Protein AF-A0AB40ARM1-F1 (afdb_monomer_lite)

InterPro domains:
  IPR006084 XPG/Rad2 endonuclease [PR00853] (121-138)
  IPR006084 XPG/Rad2 endonuclease [PR00853] (142-162)
  IPR006084 XPG/Rad2 endonuclease [PTHR11081] (35-165)
  IPR006086 XPG-I domain [PF00867] (125-165)
  IPR029060 PIN-like domain superfamily [SSF88723] (33-165)

pLDDT: mean 76.38, std 24.35, range [24.22, 96.81]

Sequence (169 aa):
MSSSNSSAAVAGDEVHGGSTGAEIGDGGFFSRIFKHIDYCMHRVNLLRNHNANSILGFDGAPCRRRLMKKPNVPGSYLARKENLEWALKHEAVENSFAAHECFQKAPDISPSIAWELIQVLKKENIDYVVAPYEVYAEMAFLSINKLVDAVITEGSDLIPFGCHRESNV

Foldseek 3Di:
DDDDDDDDDDDDDDDDDDDDDDDDDDPDPPVPLCPVLCVVVVVVVVCVVVVHADAAEAFAAADPVLVPDDLPDQPRQNVLVVLCVQLVVCVVVVVNPSNVVSNVSNDDCDPVSVVVSVVVCVVVVHHYDYDNGDRLVVQLVCQVVVVDPADDDPDPVNVVSPRDDPDDD

Structure (mmCIF, N/CA/C/O backbone):
data_AF-A0AB40ARM1-F1
#
_entry.id   AF-A0AB40ARM1-F1
#
loop_
_atom_site.group_PDB
_atom_site.id
_atom_site.type_symbol
_atom_site.label_atom_id
_atom_site.label_alt_id
_atom_site.label_comp_id
_atom_site.label_asym_id
_atom_site.label_entity_id
_atom_site.label_seq_id
_atom_site.pdbx_PDB_ins_code
_atom_site.Cartn_x
_atom_site.Cartn_y
_atom_site.Cartn_z
_atom_site.occupancy
_atom_site.B_iso_or_equiv
_atom_site.auth_seq_id
_atom_site.auth_comp_id
_atom_site.auth_asym_id
_atom_site.auth_atom_id
_atom_site.pdbx_PDB_model_num
ATOM 1 N N . MET A 1 1 ? -30.585 -3.416 39.349 1.00 33.75 1 MET A N 1
ATOM 2 C CA . MET A 1 1 ? -31.039 -4.824 39.297 1.00 33.75 1 MET A CA 1
ATOM 3 C C . MET A 1 1 ? -31.768 -4.972 37.966 1.00 33.75 1 MET A C 1
ATOM 5 O O . MET A 1 1 ? -32.703 -4.218 37.757 1.00 33.75 1 MET A O 1
ATOM 9 N N . SER A 1 2 ? -31.098 -5.545 36.952 1.00 28.53 2 SER A N 1
ATOM 10 C CA . SER A 1 2 ? -31.462 -6.839 36.314 1.00 28.53 2 SER A CA 1
ATOM 11 C C . SER A 1 2 ? -32.852 -6.794 35.648 1.00 28.53 2 SER A C 1
ATOM 13 O O . SER A 1 2 ? -33.820 -6.534 36.345 1.00 28.53 2 SER A O 1
ATOM 15 N N . SER A 1 3 ? -33.095 -7.060 34.368 1.00 28.62 3 SER A N 1
ATOM 16 C CA . SER A 1 3 ? -32.340 -7.693 33.285 1.00 28.62 3 SER A CA 1
ATOM 17 C C . SER A 1 3 ? -33.140 -7.501 31.981 1.00 28.62 3 SER A C 1
ATOM 19 O O . SER A 1 3 ? -34.350 -7.316 32.040 1.00 28.62 3 SER A O 1
ATOM 21 N N . SER A 1 4 ? -32.434 -7.575 30.850 1.00 30.31 4 SER A N 1
ATOM 22 C CA . SER A 1 4 ? -32.778 -8.233 29.572 1.00 30.31 4 SER A CA 1
ATOM 23 C C . SER A 1 4 ? -34.217 -8.235 29.029 1.00 30.31 4 SER A C 1
ATOM 25 O O . SER A 1 4 ? -35.125 -8.740 29.674 1.00 30.31 4 SER A O 1
ATOM 27 N N . ASN A 1 5 ? -34.359 -7.840 27.757 1.00 28.97 5 ASN A N 1
ATOM 28 C CA . ASN A 1 5 ? -34.912 -8.664 26.660 1.00 28.97 5 ASN A CA 1
ATOM 29 C C . ASN A 1 5 ? -34.639 -7.926 25.328 1.00 28.97 5 ASN A C 1
ATOM 31 O O . ASN A 1 5 ? -35.045 -6.780 25.172 1.00 28.97 5 ASN A O 1
ATOM 35 N N . SER A 1 6 ? -33.705 -8.375 24.481 1.00 28.14 6 SER A N 1
ATOM 36 C CA . SER A 1 6 ? -33.875 -9.383 23.415 1.00 28.14 6 SER A CA 1
ATOM 37 C C . SER A 1 6 ? -34.988 -9.038 22.414 1.00 28.14 6 SER A C 1
ATOM 39 O O . SER A 1 6 ? -36.166 -9.297 22.638 1.00 28.14 6 SER A O 1
ATOM 41 N N . SER A 1 7 ? -34.591 -8.499 21.260 1.00 29.28 7 SER A N 1
ATOM 42 C CA . SER A 1 7 ? -35.400 -8.487 20.041 1.00 29.28 7 SER A CA 1
ATOM 43 C C . SER A 1 7 ? -34.666 -9.274 18.956 1.00 29.28 7 SER A C 1
ATOM 45 O O . SER A 1 7 ? -33.607 -8.887 18.470 1.00 29.28 7 SER A O 1
ATOM 47 N N . ALA A 1 8 ? -35.244 -10.426 18.631 1.00 25.95 8 ALA A N 1
ATOM 48 C CA . ALA A 1 8 ? -34.941 -11.241 17.469 1.00 25.95 8 ALA A CA 1
ATOM 49 C C . ALA A 1 8 ? -35.964 -10.945 16.356 1.00 25.95 8 ALA A C 1
ATOM 51 O O . ALA A 1 8 ? -37.132 -10.692 16.645 1.00 25.95 8 ALA A O 1
ATOM 52 N N . ALA A 1 9 ? -35.526 -11.039 15.101 1.00 25.17 9 ALA A N 1
ATOM 53 C CA . ALA A 1 9 ? -36.327 -11.246 13.887 1.00 25.17 9 ALA A CA 1
ATOM 54 C C . ALA A 1 9 ? -35.374 -11.956 12.897 1.00 25.17 9 ALA A C 1
ATOM 56 O O . ALA A 1 9 ? -34.347 -11.383 12.556 1.00 25.17 9 ALA A O 1
ATOM 57 N N . VAL A 1 10 ? -35.399 -13.282 12.709 1.00 25.31 10 VAL A N 1
ATOM 58 C CA . VAL A 1 10 ? -36.357 -14.194 12.036 1.00 25.31 10 VAL A CA 1
ATOM 59 C C . VAL A 1 10 ? -36.352 -14.099 10.494 1.00 25.31 10 VAL A C 1
ATOM 61 O O . VAL A 1 10 ? -37.004 -13.239 9.921 1.00 25.31 10 VAL A O 1
ATOM 64 N N . ALA A 1 11 ? -35.613 -15.057 9.907 1.00 24.39 11 ALA A N 1
ATOM 65 C CA . ALA A 1 11 ? -35.943 -16.056 8.866 1.00 24.39 11 ALA A CA 1
ATOM 66 C C . ALA A 1 11 ? -36.344 -15.706 7.410 1.00 24.39 11 ALA A C 1
ATOM 68 O O . ALA A 1 11 ? -37.174 -14.843 7.145 1.00 24.39 11 ALA A O 1
ATOM 69 N N . GLY A 1 12 ? -35.826 -16.569 6.515 1.00 24.22 12 GLY A N 1
ATOM 70 C CA . GLY A 1 12 ? -36.267 -16.879 5.144 1.00 24.22 12 GLY A CA 1
ATOM 71 C C . GLY A 1 12 ? -35.120 -16.714 4.133 1.00 24.22 12 GLY A C 1
ATOM 72 O O . GLY A 1 12 ? -34.559 -15.632 4.048 1.00 24.22 12 GLY A O 1
ATOM 73 N N . ASP A 1 13 ? -34.676 -17.682 3.335 1.00 26.19 13 ASP A N 1
ATOM 74 C CA . ASP A 1 13 ? -35.080 -19.070 3.107 1.00 26.19 13 ASP A CA 1
ATOM 75 C C . ASP A 1 13 ? -33.905 -19.796 2.413 1.00 26.19 13 ASP A C 1
ATOM 77 O O . ASP A 1 13 ? -33.065 -19.165 1.762 1.00 26.19 13 ASP A O 1
ATOM 81 N N . GLU A 1 14 ? -33.834 -21.116 2.565 1.00 26.22 14 GLU A N 1
ATOM 82 C CA . GLU A 1 14 ? -32.843 -21.987 1.927 1.00 26.22 14 GLU A CA 1
ATOM 83 C C . GLU A 1 14 ? -33.033 -22.062 0.403 1.00 26.22 14 GLU A C 1
ATOM 85 O O . GLU A 1 14 ? -34.145 -22.261 -0.083 1.00 26.22 14 GLU A O 1
ATOM 90 N N . VAL A 1 15 ? -31.931 -22.061 -0.359 1.00 34.31 15 VAL A N 1
ATOM 91 C CA . VAL A 1 15 ? -31.897 -22.745 -1.661 1.00 34.31 15 VAL A CA 1
ATOM 92 C C . VAL A 1 15 ? -30.625 -23.585 -1.755 1.00 34.31 15 VAL A C 1
ATOM 94 O O . VAL A 1 15 ? -29.513 -23.077 -1.879 1.00 34.31 15 VAL A O 1
ATOM 97 N N . HIS A 1 16 ? -30.816 -24.899 -1.662 1.00 27.86 16 HIS A N 1
ATOM 98 C CA . HIS A 1 16 ? -29.836 -25.931 -1.979 1.00 27.86 16 HIS A CA 1
ATOM 99 C C . HIS A 1 16 ? -29.532 -25.938 -3.487 1.00 27.86 16 HIS A C 1
ATOM 101 O O . HIS A 1 16 ? -30.443 -26.046 -4.306 1.00 27.86 16 HIS A O 1
ATOM 107 N N . GLY A 1 17 ? -28.250 -25.925 -3.853 1.00 26.83 17 GLY A N 1
ATOM 108 C CA . GLY A 1 17 ? -27.784 -26.177 -5.217 1.00 26.83 17 GLY A CA 1
ATOM 109 C C . GLY A 1 17 ? -26.301 -26.532 -5.208 1.00 26.83 17 GLY A C 1
ATOM 110 O O . GLY A 1 17 ? -25.453 -25.662 -5.042 1.00 26.83 17 GLY A O 1
ATOM 111 N N . GLY A 1 18 ? -26.005 -27.828 -5.291 1.00 24.64 18 GLY A N 1
ATOM 112 C CA . GLY A 1 18 ? -24.662 -28.378 -5.159 1.00 24.64 18 GLY A CA 1
ATOM 113 C C . GLY A 1 18 ? -23.717 -28.116 -6.335 1.00 24.64 18 GLY A C 1
ATOM 114 O O . GLY A 1 18 ? -24.138 -27.866 -7.457 1.00 24.64 18 GLY A O 1
ATOM 115 N N . SER A 1 19 ? -22.427 -28.233 -6.001 1.00 30.36 19 SER A N 1
ATOM 116 C CA . SER A 1 19 ? -21.301 -28.795 -6.765 1.00 30.36 19 SER A CA 1
ATOM 117 C C . SER A 1 19 ? -21.333 -28.699 -8.296 1.00 30.36 19 SER A C 1
ATOM 119 O O . SER A 1 19 ? -22.156 -29.331 -8.951 1.00 30.36 19 SER A O 1
ATOM 121 N N . THR A 1 20 ? -20.318 -28.072 -8.890 1.00 28.61 20 THR A N 1
ATOM 122 C CA . THR A 1 20 ? -19.225 -28.756 -9.620 1.00 28.61 20 THR A CA 1
ATOM 123 C C . THR A 1 20 ? -18.345 -27.721 -10.329 1.00 28.61 20 THR A C 1
ATOM 125 O O . THR A 1 20 ? -18.698 -26.551 -10.439 1.00 28.61 20 THR A O 1
ATOM 128 N N . GLY A 1 21 ? -17.129 -28.136 -10.678 1.00 33.12 21 GLY A N 1
ATOM 129 C CA . GLY A 1 21 ? -16.006 -27.266 -10.987 1.00 33.12 21 GLY A CA 1
ATOM 130 C C . GLY A 1 21 ? -16.114 -26.455 -12.272 1.00 33.12 21 GLY A C 1
ATOM 131 O O . GLY A 1 21 ? -16.799 -26.810 -13.224 1.00 33.12 21 GLY A O 1
ATOM 132 N N . ALA A 1 22 ? -15.318 -25.396 -12.299 1.00 29.67 22 ALA A N 1
ATOM 133 C CA . ALA A 1 22 ? -14.792 -24.830 -13.523 1.00 29.67 22 ALA A CA 1
ATOM 134 C C . ALA A 1 22 ? -13.293 -24.622 -13.298 1.00 29.67 22 ALA A C 1
ATOM 136 O O . ALA A 1 22 ? -12.856 -23.636 -12.704 1.00 29.67 22 ALA A O 1
ATOM 137 N N . GLU A 1 23 ? -12.516 -25.620 -13.718 1.00 34.41 23 GLU A N 1
ATOM 138 C CA . GLU A 1 23 ? -11.121 -25.416 -14.073 1.00 34.41 23 GLU A CA 1
ATOM 139 C C . GLU A 1 23 ? -11.080 -24.329 -15.151 1.00 34.41 23 GLU A C 1
ATOM 141 O O . GLU A 1 23 ? -11.736 -24.453 -16.185 1.00 34.41 23 GLU A O 1
ATOM 146 N N . ILE A 1 24 ? -10.320 -23.263 -14.919 1.00 41.78 24 ILE A N 1
ATOM 147 C CA . ILE A 1 24 ? -9.897 -22.370 -15.996 1.00 41.78 24 ILE A CA 1
ATOM 148 C C . ILE A 1 24 ? -8.381 -22.449 -16.034 1.00 41.78 24 ILE A C 1
ATOM 150 O O . ILE A 1 24 ? -7.665 -21.721 -15.346 1.00 41.78 24 ILE A O 1
ATOM 154 N N . GLY A 1 25 ? -7.906 -23.408 -16.824 1.00 39.19 25 GLY A N 1
ATOM 155 C CA . GLY A 1 25 ? -6.588 -23.325 -17.414 1.00 39.19 25 GLY A CA 1
ATOM 156 C C . GLY A 1 25 ? -6.615 -22.255 -18.498 1.00 39.19 25 GLY A C 1
ATOM 157 O O . GLY A 1 25 ? -7.344 -22.391 -19.470 1.00 39.19 25 GLY A O 1
ATOM 158 N N . ASP A 1 26 ? -5.814 -21.210 -18.318 1.00 37.81 26 ASP A N 1
ATOM 159 C CA . ASP A 1 26 ? -5.194 -20.496 -19.431 1.00 37.81 26 ASP A CA 1
ATOM 160 C C . ASP A 1 26 ? -3.892 -19.856 -18.936 1.00 37.81 26 ASP A C 1
ATOM 162 O O . ASP A 1 26 ? -3.840 -18.804 -18.290 1.00 37.81 26 ASP A O 1
ATOM 166 N N . GLY A 1 27 ? -2.806 -20.593 -19.161 1.00 41.84 27 GLY A N 1
ATOM 167 C CA . GLY A 1 27 ? -1.452 -20.179 -18.840 1.00 41.84 27 GLY A CA 1
ATOM 168 C C . GLY A 1 27 ? -0.963 -19.107 -19.809 1.00 41.84 27 GLY A C 1
ATOM 169 O O . GLY A 1 27 ? -1.042 -19.265 -21.022 1.00 41.84 27 GLY A O 1
ATOM 170 N N . GLY A 1 28 ? -0.390 -18.034 -19.263 1.00 38.88 28 GLY A N 1
ATOM 171 C CA . GLY A 1 28 ? 0.558 -17.190 -19.997 1.00 38.88 28 GLY A CA 1
ATOM 172 C C . GLY A 1 28 ? 0.408 -15.689 -19.778 1.00 38.88 28 GLY A C 1
ATOM 173 O O . GLY A 1 28 ? 1.419 -15.008 -19.638 1.00 38.88 28 GLY A O 1
ATOM 174 N N . PHE A 1 29 ? -0.820 -15.170 -19.674 1.00 41.31 29 PHE A N 1
ATOM 175 C CA . PHE A 1 29 ? -1.048 -13.717 -19.578 1.00 41.31 29 PHE A CA 1
ATOM 176 C C . PHE A 1 29 ? -1.678 -13.274 -18.245 1.00 41.31 29 PHE A C 1
ATOM 178 O O . PHE A 1 29 ? -1.370 -12.195 -17.745 1.00 41.31 29 PHE A O 1
ATOM 185 N N . PHE A 1 30 ? -2.468 -14.140 -17.600 1.00 42.62 30 PHE A N 1
ATOM 186 C CA . PHE A 1 30 ? -3.132 -13.834 -16.324 1.00 42.62 30 PHE A CA 1
ATOM 187 C C . PHE A 1 30 ? -2.236 -14.024 -15.082 1.00 42.62 30 PHE A C 1
ATOM 189 O O . PHE A 1 30 ? -2.523 -13.456 -14.034 1.00 42.62 30 PHE A O 1
ATOM 196 N N . SER A 1 31 ? -1.107 -14.746 -15.160 1.00 49.22 31 SER A N 1
ATOM 197 C CA . SER A 1 31 ? -0.342 -15.126 -13.950 1.00 49.22 31 SER A CA 1
ATOM 198 C C . SER A 1 31 ? 0.500 -14.009 -13.318 1.00 49.22 31 SER A C 1
ATOM 200 O O . SER A 1 31 ? 0.991 -14.169 -12.201 1.00 49.22 31 SER A O 1
ATOM 202 N N . ARG A 1 32 ? 0.703 -12.872 -14.000 1.00 51.66 32 ARG A N 1
ATOM 203 C CA . ARG A 1 32 ? 1.553 -11.785 -13.477 1.00 51.66 32 ARG A CA 1
ATOM 204 C C . ARG A 1 32 ? 0.819 -10.874 -12.499 1.00 51.66 32 ARG A C 1
ATOM 206 O O . ARG A 1 32 ? 1.442 -10.400 -11.554 1.00 51.66 32 ARG A O 1
ATOM 213 N N . ILE A 1 33 ? -0.477 -10.659 -12.716 1.00 56.09 33 ILE A N 1
ATOM 214 C CA . ILE A 1 33 ? -1.265 -9.691 -11.952 1.00 56.09 33 ILE A CA 1
ATOM 215 C C . ILE A 1 33 ? -1.703 -10.294 -10.614 1.00 56.09 33 ILE A C 1
ATOM 217 O O . ILE A 1 33 ? -1.577 -9.621 -9.608 1.00 56.09 33 ILE A O 1
ATOM 221 N N . PHE A 1 34 ? -2.035 -11.582 -10.506 1.00 72.81 34 PHE A N 1
ATOM 222 C CA . PHE A 1 34 ? -2.468 -12.134 -9.207 1.00 72.81 34 PHE A CA 1
ATOM 223 C C . PHE A 1 34 ? -1.366 -12.324 -8.166 1.00 72.81 34 PHE A C 1
ATOM 225 O O . PHE A 1 34 ? -1.689 -12.440 -6.993 1.00 72.81 34 PHE A O 1
ATOM 232 N N . LYS A 1 35 ? -0.074 -12.283 -8.518 1.00 87.44 35 LYS A N 1
ATOM 233 C CA . LYS A 1 35 ? 0.993 -12.549 -7.530 1.00 87.44 35 LYS A CA 1
ATOM 234 C C . LYS A 1 35 ? 0.956 -11.605 -6.330 1.00 87.44 35 LYS A C 1
ATOM 236 O O . LYS A 1 35 ? 1.255 -12.025 -5.215 1.00 87.44 35 LYS A O 1
ATOM 241 N N . HIS A 1 36 ? 0.608 -10.335 -6.551 1.00 88.81 36 HIS A N 1
ATOM 242 C CA . HIS A 1 36 ? 0.470 -9.379 -5.453 1.00 88.81 36 HIS A CA 1
ATOM 243 C C . HIS A 1 36 ? -0.755 -9.701 -4.583 1.00 88.81 36 HIS A C 1
ATOM 245 O O . HIS A 1 36 ? -0.676 -9.600 -3.362 1.00 88.81 36 HIS A O 1
ATOM 251 N N . ILE A 1 37 ? -1.850 -10.160 -5.199 1.00 93.25 37 ILE A N 1
ATOM 252 C CA . ILE A 1 37 ? -3.063 -10.606 -4.506 1.00 93.25 37 ILE A CA 1
ATOM 253 C C . ILE A 1 37 ? -2.766 -11.856 -3.684 1.00 93.25 37 ILE A C 1
ATOM 255 O O . ILE A 1 37 ? -3.031 -11.851 -2.488 1.00 93.25 37 ILE A O 1
ATOM 259 N N . ASP A 1 38 ? -2.160 -12.883 -4.280 1.00 93.12 38 ASP A N 1
ATOM 260 C CA . ASP A 1 38 ? -1.793 -14.130 -3.603 1.00 93.12 38 ASP A CA 1
ATOM 261 C C . ASP A 1 38 ? -0.906 -13.850 -2.390 1.00 93.12 38 ASP A C 1
ATOM 263 O O . ASP A 1 38 ? -1.131 -14.378 -1.302 1.00 93.12 38 ASP A O 1
ATOM 267 N N . TYR A 1 39 ? 0.072 -12.957 -2.551 1.00 92.75 39 TYR A N 1
ATOM 268 C CA . TYR A 1 39 ? 0.944 -12.525 -1.468 1.00 92.75 39 TYR A CA 1
ATOM 269 C C . TYR A 1 39 ? 0.181 -11.827 -0.332 1.00 92.75 39 TYR A C 1
ATOM 271 O O . TYR A 1 39 ? 0.376 -12.157 0.842 1.00 92.75 39 TYR A O 1
ATOM 279 N N . CYS A 1 40 ? -0.696 -10.874 -0.659 1.00 93.44 40 CYS A N 1
ATOM 280 C CA . CYS A 1 40 ? -1.512 -10.172 0.330 1.00 93.44 40 CYS A CA 1
ATOM 281 C C . CYS A 1 40 ? -2.477 -11.131 1.040 1.00 93.44 40 CYS A C 1
ATOM 283 O O . CYS A 1 40 ? -2.525 -11.159 2.269 1.00 93.44 40 CYS A O 1
ATOM 285 N N . MET A 1 41 ? -3.187 -11.966 0.286 1.00 94.56 41 MET A N 1
ATOM 286 C CA . MET A 1 41 ? -4.156 -12.924 0.811 1.00 94.56 41 MET A CA 1
ATOM 287 C C . MET A 1 41 ? -3.497 -14.015 1.648 1.00 94.56 41 MET A C 1
ATOM 289 O O . MET A 1 41 ? -4.054 -14.406 2.668 1.00 94.56 41 MET A O 1
ATOM 293 N N . HIS A 1 42 ? -2.287 -14.458 1.299 1.00 94.44 42 HIS A N 1
ATOM 294 C CA . HIS A 1 42 ? -1.522 -15.381 2.134 1.00 94.44 42 HIS A CA 1
ATOM 295 C C . HIS A 1 42 ? -1.284 -14.806 3.539 1.00 94.44 42 HIS A C 1
ATOM 297 O O . HIS A 1 42 ? -1.494 -15.496 4.536 1.00 94.44 42 HIS A O 1
ATOM 303 N N . ARG A 1 43 ? -0.917 -13.521 3.634 1.00 93.31 43 ARG A N 1
ATOM 304 C CA . ARG A 1 43 ? -0.723 -12.830 4.919 1.00 93.31 43 ARG A CA 1
ATOM 305 C C . ARG A 1 43 ? -2.032 -12.644 5.684 1.00 93.31 43 ARG A C 1
A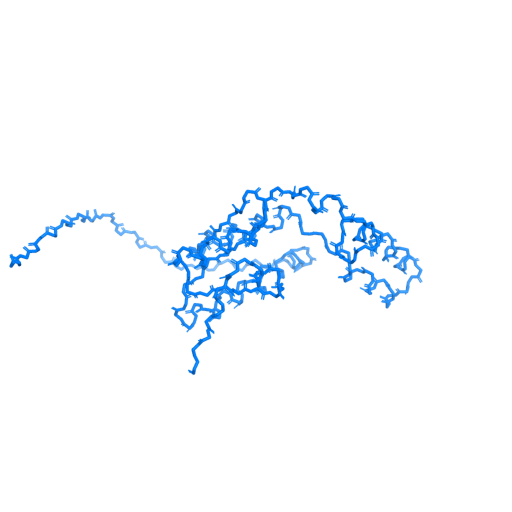TOM 307 O O . ARG A 1 43 ? -2.049 -12.835 6.895 1.00 93.31 43 ARG A O 1
ATOM 314 N N . VAL A 1 44 ? -3.126 -12.313 4.998 1.00 94.44 44 VAL A N 1
ATOM 315 C CA . VAL A 1 44 ? -4.448 -12.215 5.640 1.00 94.44 44 VAL A CA 1
ATOM 316 C C . VAL A 1 44 ? -4.901 -13.569 6.176 1.00 94.44 44 VAL A C 1
ATOM 318 O O . VAL A 1 44 ? -5.356 -13.667 7.313 1.00 94.44 44 VAL A O 1
ATOM 321 N N . ASN A 1 45 ? -4.725 -14.629 5.394 1.00 94.44 45 ASN A N 1
ATOM 322 C CA . ASN A 1 45 ? -5.089 -15.981 5.799 1.00 94.44 45 ASN A CA 1
ATOM 323 C C . ASN A 1 45 ? -4.248 -16.462 6.984 1.00 94.44 45 ASN A C 1
ATOM 325 O O . ASN A 1 45 ? -4.779 -17.126 7.868 1.00 94.44 45 ASN A O 1
ATOM 329 N N . LEU A 1 46 ? -2.973 -16.070 7.064 1.00 94.50 46 LEU A N 1
ATOM 330 C CA . LEU A 1 46 ? -2.154 -16.319 8.249 1.00 94.50 46 LEU A CA 1
ATOM 331 C C . LEU A 1 46 ? -2.773 -15.684 9.506 1.00 94.50 46 LEU A C 1
ATOM 333 O O . LEU A 1 46 ? -2.897 -16.359 10.523 1.00 94.50 46 LEU A O 1
ATOM 337 N N . LEU A 1 47 ? -3.210 -14.423 9.435 1.00 93.69 47 LEU A N 1
ATOM 338 C CA . LEU A 1 47 ? -3.863 -13.744 10.564 1.00 93.69 47 LEU A CA 1
ATOM 339 C C . LEU A 1 47 ? -5.197 -14.405 10.937 1.00 93.69 47 LEU A C 1
ATOM 341 O O . LEU A 1 47 ? -5.451 -14.660 12.114 1.00 93.69 47 LEU A O 1
ATOM 345 N N . ARG A 1 48 ? -6.008 -14.770 9.938 1.00 92.75 48 ARG A N 1
ATOM 346 C CA . ARG A 1 48 ? -7.272 -15.496 10.140 1.00 92.75 48 ARG A CA 1
ATOM 347 C C . ARG A 1 48 ? -7.069 -16.842 10.832 1.00 92.75 48 ARG A C 1
ATOM 349 O O . ARG A 1 48 ? -7.828 -17.174 11.737 1.00 92.75 48 ARG A O 1
ATOM 356 N N . ASN A 1 49 ? -6.029 -17.585 10.453 1.00 94.88 49 ASN A N 1
ATOM 357 C CA . ASN A 1 49 ? -5.684 -18.867 11.075 1.00 94.88 49 ASN A CA 1
ATOM 358 C C . ASN A 1 49 ? -5.305 -18.724 12.557 1.00 94.88 49 ASN A C 1
ATOM 360 O O . ASN A 1 49 ? -5.426 -19.684 13.311 1.00 94.88 49 ASN A O 1
ATOM 364 N N . HIS A 1 50 ? -4.873 -17.532 12.971 1.00 94.31 50 HIS A N 1
ATOM 365 C CA . HIS A 1 50 ? -4.603 -17.179 14.363 1.00 94.31 50 HIS A CA 1
ATOM 366 C C . HIS A 1 50 ? -5.761 -16.412 15.026 1.00 94.31 50 HIS A C 1
ATOM 368 O O . HIS A 1 50 ? -5.557 -15.766 16.050 1.00 94.31 50 HIS A O 1
ATOM 374 N N . ASN A 1 51 ? -6.973 -16.478 14.457 1.00 93.25 51 ASN A N 1
ATOM 375 C CA . ASN A 1 51 ? -8.186 -15.830 14.968 1.00 93.25 51 ASN A CA 1
ATOM 376 C C . ASN A 1 51 ? -8.076 -14.300 15.109 1.00 93.25 51 ASN A C 1
ATOM 378 O O . ASN A 1 51 ? -8.819 -13.696 15.881 1.00 93.25 51 ASN A O 1
ATOM 382 N N . ALA A 1 52 ? -7.180 -13.666 14.350 1.00 91.88 52 ALA A N 1
ATOM 383 C CA . ALA A 1 52 ? -7.059 -12.218 14.307 1.00 91.88 52 ALA A CA 1
ATOM 384 C C . ALA A 1 52 ? -7.945 -11.640 13.195 1.00 91.88 52 ALA A C 1
ATOM 386 O O . ALA A 1 52 ? -7.832 -12.017 12.023 1.00 91.88 52 ALA A O 1
ATOM 387 N N . ASN A 1 53 ? -8.800 -10.685 13.559 1.00 90.69 53 ASN A N 1
ATOM 388 C CA . ASN A 1 53 ? -9.523 -9.870 12.589 1.00 90.69 53 ASN A CA 1
ATOM 389 C C . ASN A 1 53 ? -8.563 -8.825 12.014 1.00 90.69 53 ASN A C 1
ATOM 391 O O . ASN A 1 53 ? -7.811 -8.191 12.751 1.00 90.69 53 ASN A O 1
ATOM 395 N N . SER A 1 54 ? -8.569 -8.658 10.693 1.00 92.88 54 SER A N 1
ATOM 396 C CA . SER A 1 54 ? -7.639 -7.760 10.004 1.00 92.88 54 SER A CA 1
ATOM 397 C C . SER A 1 54 ? -8.392 -6.733 9.174 1.00 92.88 54 SER A C 1
ATOM 399 O O . SER A 1 54 ? -9.348 -7.081 8.486 1.00 92.88 54 SER A O 1
ATOM 401 N N . ILE A 1 55 ? -7.923 -5.485 9.242 1.00 94.94 55 ILE A N 1
ATOM 402 C CA . ILE A 1 55 ? -8.394 -4.371 8.421 1.00 94.94 55 ILE A CA 1
ATOM 403 C C . ILE A 1 55 ? -7.224 -3.937 7.542 1.00 94.94 55 ILE A C 1
ATOM 405 O O . ILE A 1 55 ? -6.162 -3.573 8.052 1.00 94.94 55 ILE A O 1
ATOM 409 N N . LEU A 1 56 ? -7.395 -3.987 6.223 1.00 95.56 56 LEU A N 1
ATOM 410 C CA . LEU A 1 56 ? -6.346 -3.579 5.286 1.00 95.56 56 LEU A CA 1
ATOM 411 C C . LEU A 1 56 ? -6.471 -2.093 4.959 1.00 95.56 56 LEU A C 1
ATOM 413 O O . LEU A 1 56 ? -7.524 -1.625 4.539 1.00 95.56 56 LEU A O 1
ATOM 417 N N . GLY A 1 57 ? -5.381 -1.350 5.131 1.00 94.44 57 GLY A N 1
ATOM 418 C CA . GLY A 1 57 ? -5.328 0.070 4.809 1.00 94.44 57 GLY A CA 1
ATOM 419 C C . GLY A 1 57 ? -4.734 0.337 3.425 1.00 94.44 57 GLY A C 1
ATOM 420 O O . GLY A 1 57 ? -3.707 -0.238 3.065 1.00 94.44 57 GLY A O 1
ATOM 421 N N . PHE A 1 58 ? -5.332 1.270 2.688 1.00 94.94 58 PHE A N 1
ATOM 422 C CA . PHE A 1 58 ? -4.860 1.745 1.388 1.00 94.94 58 PHE A CA 1
ATOM 423 C C . PHE A 1 58 ? -4.661 3.265 1.396 1.00 94.94 58 PHE A C 1
ATOM 425 O O . PHE A 1 58 ? -5.449 4.002 1.991 1.00 94.94 58 PHE A O 1
ATOM 432 N N . ASP A 1 59 ? -3.615 3.735 0.710 1.00 92.25 59 ASP A N 1
ATOM 433 C CA . ASP A 1 59 ? -3.430 5.162 0.433 1.00 92.25 59 ASP A CA 1
ATOM 434 C C . ASP A 1 59 ? -4.525 5.669 -0.520 1.00 92.25 59 ASP A C 1
ATOM 436 O O . ASP A 1 59 ? -4.947 4.965 -1.439 1.00 92.25 59 ASP A O 1
ATOM 440 N N . GLY A 1 60 ? -4.935 6.919 -0.325 1.00 91.94 60 GLY A N 1
ATOM 441 C CA . GLY A 1 60 ? -5.802 7.649 -1.242 1.00 91.94 60 GLY A CA 1
ATOM 442 C C . GLY A 1 60 ? -5.016 8.620 -2.110 1.00 91.94 60 GLY A C 1
ATOM 443 O O . GLY A 1 60 ? -4.053 8.260 -2.791 1.00 91.94 60 GLY A O 1
ATOM 444 N N . ALA A 1 61 ? -5.442 9.884 -2.110 1.00 88.12 61 ALA A N 1
ATOM 445 C CA . ALA A 1 61 ? -4.816 10.905 -2.934 1.00 88.12 61 ALA A CA 1
ATOM 446 C C . ALA A 1 61 ? -3.358 11.167 -2.500 1.00 88.12 61 ALA A C 1
ATOM 448 O O . ALA A 1 61 ? -3.036 11.171 -1.308 1.00 88.12 61 ALA A O 1
ATOM 449 N N . PRO A 1 62 ? -2.442 11.451 -3.443 1.00 82.50 62 PRO A N 1
ATOM 450 C CA . PRO A 1 62 ? -1.065 11.760 -3.093 1.00 82.50 62 PRO A CA 1
ATOM 451 C C . PRO A 1 62 ? -1.000 13.036 -2.246 1.00 82.50 62 PRO A C 1
ATOM 453 O O . PRO A 1 62 ? -1.470 14.103 -2.643 1.00 82.50 62 PRO A O 1
ATOM 456 N N . CYS A 1 63 ? -0.376 12.945 -1.071 1.00 79.81 63 CYS A N 1
ATOM 457 C CA . CYS A 1 63 ? -0.190 14.101 -0.202 1.00 79.81 63 CYS A CA 1
ATOM 458 C C . CYS A 1 63 ? 0.852 15.078 -0.785 1.00 79.81 63 CYS A C 1
ATOM 460 O O . CYS A 1 63 ? 1.786 14.684 -1.494 1.00 79.81 63 CYS A O 1
ATOM 462 N N . ARG A 1 64 ? 0.757 16.366 -0.421 1.00 78.44 64 ARG A N 1
ATOM 463 C CA . ARG A 1 64 ? 1.696 17.417 -0.870 1.00 78.44 64 ARG A CA 1
ATOM 464 C C . ARG A 1 64 ? 3.163 17.041 -0.630 1.00 78.44 64 ARG A C 1
ATOM 466 O O . ARG A 1 64 ? 4.004 17.269 -1.493 1.00 78.44 64 ARG A O 1
ATOM 473 N N . ARG A 1 65 ? 3.472 16.417 0.513 1.00 79.12 65 ARG A N 1
ATOM 474 C CA . ARG A 1 65 ? 4.828 15.950 0.845 1.00 79.12 65 ARG A CA 1
ATOM 475 C C . ARG A 1 65 ? 5.325 14.881 -0.131 1.00 79.12 65 ARG A C 1
ATOM 477 O O . ARG A 1 65 ? 6.485 14.937 -0.526 1.00 79.12 65 ARG A O 1
ATOM 484 N N . ARG A 1 66 ? 4.476 13.926 -0.531 1.00 76.50 66 ARG A N 1
ATOM 485 C CA . ARG A 1 66 ? 4.826 12.883 -1.510 1.00 76.50 66 ARG A CA 1
ATOM 486 C C . ARG A 1 66 ? 5.104 13.496 -2.886 1.00 76.50 66 ARG A C 1
ATOM 488 O O . ARG A 1 66 ? 6.084 13.109 -3.513 1.00 76.50 66 ARG A O 1
ATOM 495 N N . LEU A 1 67 ? 4.313 14.489 -3.298 1.00 76.38 67 LEU A N 1
ATOM 496 C CA . LEU A 1 67 ? 4.494 15.215 -4.564 1.00 76.38 67 LEU A CA 1
ATOM 497 C C . LEU A 1 67 ? 5.765 16.079 -4.596 1.00 76.38 67 LEU A C 1
ATOM 499 O O . LEU A 1 67 ? 6.361 16.257 -5.651 1.00 76.38 67 LEU A O 1
ATOM 503 N N . MET A 1 68 ? 6.198 16.602 -3.447 1.00 76.44 68 MET A N 1
ATOM 504 C CA . MET A 1 68 ? 7.381 17.466 -3.333 1.00 76.44 68 MET A CA 1
ATOM 505 C C . MET A 1 68 ? 8.696 16.706 -3.095 1.00 76.44 68 MET A C 1
ATOM 507 O O . MET A 1 68 ? 9.737 17.337 -2.894 1.00 76.44 68 MET A O 1
ATOM 511 N N . LYS A 1 69 ? 8.687 15.364 -3.091 1.00 78.25 69 LYS A N 1
ATOM 512 C CA . LYS A 1 69 ? 9.920 14.580 -2.925 1.00 78.25 69 LYS A CA 1
ATOM 513 C C . LYS A 1 69 ? 10.876 14.850 -4.088 1.00 78.25 69 LYS A C 1
ATOM 515 O O . LYS A 1 69 ? 10.501 14.750 -5.253 1.00 78.25 69 LYS A O 1
ATOM 520 N N . LYS A 1 70 ? 12.133 15.160 -3.754 1.00 76.88 70 LYS A N 1
ATOM 521 C CA . LYS A 1 70 ? 13.205 15.346 -4.740 1.00 76.88 70 LYS A CA 1
ATOM 522 C C . LYS A 1 70 ? 13.439 14.047 -5.533 1.00 76.88 70 LYS A C 1
ATOM 524 O O . LYS A 1 70 ? 13.283 12.969 -4.955 1.00 76.88 70 LYS A O 1
ATOM 529 N N . PRO A 1 71 ? 13.871 14.135 -6.805 1.00 68.00 71 PRO A N 1
ATOM 530 C CA . PRO A 1 71 ? 14.108 12.964 -7.654 1.00 68.00 71 PRO A CA 1
ATOM 531 C C . PRO A 1 71 ? 15.095 11.972 -7.035 1.00 68.00 71 PRO A C 1
ATOM 533 O O . PRO A 1 71 ? 14.821 10.780 -7.007 1.00 68.00 71 PRO A O 1
ATOM 536 N N . ASN A 1 72 ? 16.152 12.466 -6.389 1.00 75.56 72 ASN A N 1
ATOM 537 C CA . ASN A 1 72 ? 17.202 11.630 -5.795 1.00 75.56 72 ASN A CA 1
ATOM 538 C C . ASN A 1 72 ? 16.772 10.886 -4.515 1.00 75.56 72 ASN A C 1
ATOM 540 O O . ASN A 1 72 ? 17.596 10.225 -3.888 1.00 75.56 72 ASN A O 1
ATOM 544 N N . VAL A 1 73 ? 15.517 11.025 -4.072 1.00 79.38 73 VAL A N 1
ATOM 545 C CA . VAL A 1 73 ? 15.000 10.296 -2.909 1.00 79.38 73 VAL A CA 1
ATOM 546 C C . VAL A 1 73 ? 14.562 8.899 -3.359 1.00 79.38 73 VAL A C 1
ATOM 548 O O . VAL A 1 73 ? 13.671 8.801 -4.213 1.00 79.38 73 VAL A O 1
ATOM 551 N N . PRO A 1 74 ? 15.123 7.821 -2.776 1.00 74.31 74 PRO A N 1
ATOM 552 C CA . PRO A 1 74 ? 14.674 6.461 -3.047 1.00 74.31 74 PRO A CA 1
ATOM 553 C C . PRO A 1 74 ? 13.163 6.320 -2.839 1.00 74.31 74 PRO A C 1
ATOM 555 O O . PRO A 1 74 ? 12.595 6.837 -1.873 1.00 74.31 74 PRO A O 1
ATOM 558 N N . GLY A 1 75 ? 12.490 5.656 -3.778 1.00 74.69 75 GLY A N 1
ATOM 559 C CA . GLY A 1 75 ? 11.037 5.492 -3.732 1.00 74.69 75 GLY A CA 1
ATOM 560 C C . GLY A 1 75 ? 10.242 6.779 -3.995 1.00 74.69 75 GLY A C 1
ATOM 561 O O . GLY A 1 75 ? 9.063 6.847 -3.633 1.00 74.69 75 GLY A O 1
ATOM 562 N N . SER A 1 76 ? 10.835 7.809 -4.609 1.00 82.31 76 SER A N 1
ATOM 563 C CA . SER A 1 76 ? 10.079 8.902 -5.238 1.00 82.31 76 SER A CA 1
ATOM 564 C C . SER A 1 76 ? 9.469 8.450 -6.575 1.00 82.31 76 SER A C 1
ATOM 566 O O . SER A 1 76 ? 9.916 7.474 -7.175 1.00 82.31 76 SER A O 1
ATOM 568 N N . TYR A 1 77 ? 8.426 9.140 -7.048 1.00 83.12 77 TYR A N 1
ATOM 569 C CA . TYR A 1 77 ? 7.835 8.866 -8.367 1.00 83.12 77 TYR A CA 1
ATOM 570 C C . TYR A 1 77 ? 8.864 9.041 -9.495 1.00 83.12 77 TYR A C 1
ATOM 572 O O . TYR A 1 77 ? 8.990 8.181 -10.363 1.00 83.12 77 TYR A O 1
ATOM 580 N N . LEU A 1 78 ? 9.65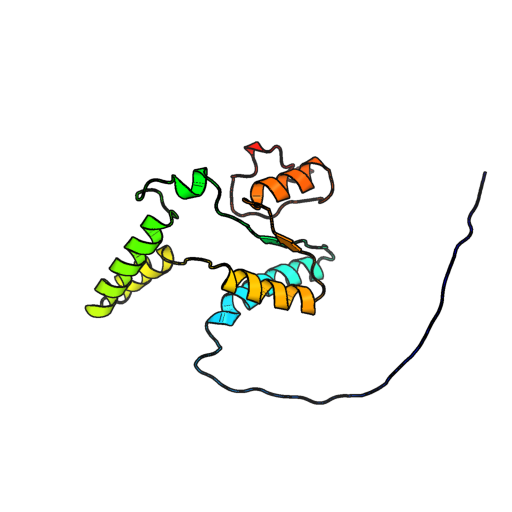6 10.116 -9.433 1.00 84.56 78 LEU A N 1
ATOM 581 C CA . LEU A 1 78 ? 10.700 10.392 -10.420 1.00 84.56 78 LEU A CA 1
ATOM 582 C C . LEU A 1 78 ? 11.791 9.314 -10.401 1.00 84.56 78 LEU A C 1
ATOM 584 O O . LEU A 1 78 ? 12.136 8.806 -11.460 1.00 84.56 78 LEU A O 1
ATOM 588 N N . ALA A 1 79 ? 12.241 8.879 -9.218 1.00 88.25 79 ALA A N 1
ATOM 589 C CA . ALA A 1 79 ? 13.212 7.792 -9.103 1.00 88.25 79 ALA A CA 1
ATOM 590 C C . ALA A 1 79 ? 12.693 6.484 -9.716 1.00 88.25 79 ALA A C 1
ATOM 592 O O . ALA A 1 79 ? 13.442 5.788 -10.395 1.00 88.25 79 ALA A O 1
ATOM 593 N N . ARG A 1 80 ? 11.419 6.125 -9.500 1.00 90.25 80 ARG A N 1
ATOM 594 C CA . ARG A 1 80 ? 10.827 4.923 -10.117 1.00 90.25 80 ARG A CA 1
ATOM 595 C C . ARG A 1 80 ? 10.816 5.024 -11.637 1.00 90.25 80 ARG A C 1
ATOM 597 O O . ARG A 1 80 ? 11.205 4.075 -12.308 1.00 90.25 80 ARG A O 1
ATOM 604 N N . LYS A 1 81 ? 10.418 6.186 -12.164 1.00 90.38 81 LYS A N 1
ATOM 605 C CA . LYS A 1 81 ? 10.387 6.451 -13.604 1.00 90.38 81 LYS A CA 1
ATOM 606 C C . LYS A 1 81 ? 11.783 6.358 -14.225 1.00 90.38 81 LYS A C 1
ATOM 608 O O . LYS A 1 81 ? 11.953 5.678 -15.228 1.00 90.38 81 LYS A O 1
ATOM 613 N N . GLU A 1 82 ? 12.782 6.980 -13.605 1.00 91.88 82 GLU A N 1
ATOM 614 C CA . GLU A 1 82 ? 14.174 6.898 -14.058 1.00 91.88 82 GLU A CA 1
ATOM 615 C C . GLU A 1 82 ? 14.694 5.456 -14.017 1.00 91.88 82 GLU A C 1
ATOM 617 O O . GLU A 1 82 ? 15.295 4.992 -14.983 1.00 91.88 82 GLU A O 1
ATOM 622 N N . ASN A 1 83 ? 14.423 4.710 -12.938 1.00 93.00 83 ASN A N 1
ATOM 623 C CA . ASN A 1 83 ? 14.797 3.297 -12.852 1.00 93.00 83 ASN A CA 1
ATOM 624 C C . ASN A 1 83 ? 14.117 2.455 -13.940 1.00 93.00 83 ASN A C 1
ATOM 626 O O . ASN A 1 83 ? 14.763 1.571 -14.492 1.00 93.00 83 ASN A O 1
ATOM 630 N N . LEU A 1 84 ? 12.860 2.738 -14.295 1.00 93.94 84 LEU A N 1
ATOM 631 C CA . LEU A 1 84 ? 12.187 2.059 -15.404 1.00 93.94 84 LEU A CA 1
ATOM 632 C C . LEU A 1 84 ? 12.887 2.337 -16.740 1.00 93.94 84 LEU A C 1
ATOM 634 O O . LEU A 1 84 ? 13.152 1.412 -17.502 1.00 93.94 84 LEU A O 1
ATOM 638 N N . GLU A 1 85 ? 13.229 3.597 -17.014 1.00 95.12 85 GLU A N 1
ATOM 639 C CA . GLU A 1 85 ? 13.948 3.976 -18.236 1.00 95.12 85 GLU A CA 1
ATOM 640 C C . GLU A 1 85 ? 15.324 3.298 -18.324 1.00 95.12 85 GLU A C 1
ATOM 642 O O . GLU A 1 85 ? 15.719 2.833 -19.394 1.00 95.12 85 GLU A O 1
ATOM 647 N N . TRP A 1 86 ? 16.051 3.200 -17.206 1.00 95.00 86 TRP A N 1
ATOM 648 C CA . TRP A 1 86 ? 17.318 2.467 -17.144 1.00 95.00 86 TRP A CA 1
ATOM 649 C C . TRP A 1 86 ? 17.140 0.959 -17.309 1.00 95.00 86 TRP A C 1
ATOM 651 O O . TRP A 1 86 ? 17.920 0.344 -18.035 1.00 95.00 86 TRP A O 1
ATOM 661 N N . ALA A 1 87 ? 16.104 0.372 -16.707 1.00 95.25 87 ALA A N 1
ATOM 662 C CA . ALA A 1 87 ? 15.805 -1.049 -16.850 1.00 95.25 87 ALA A CA 1
ATOM 663 C C . ALA A 1 87 ? 15.594 -1.424 -18.322 1.00 95.25 87 ALA A C 1
ATOM 665 O O . ALA A 1 87 ? 16.233 -2.350 -18.814 1.00 95.25 87 ALA A O 1
ATOM 666 N N . LEU A 1 88 ? 14.787 -0.639 -19.042 1.00 96.06 88 LEU A N 1
ATOM 667 C CA . LEU A 1 88 ? 14.510 -0.846 -20.465 1.00 96.06 88 LEU A CA 1
ATOM 668 C C . LEU A 1 88 ? 15.766 -0.680 -21.333 1.00 96.06 88 LEU A C 1
ATOM 670 O O . LEU A 1 88 ? 15.969 -1.432 -22.283 1.00 96.06 88 LEU A O 1
ATOM 674 N N . LYS A 1 89 ? 16.648 0.275 -21.002 1.00 96.81 89 LYS A N 1
ATOM 675 C CA . LYS A 1 89 ? 17.941 0.431 -21.694 1.00 96.81 89 LYS A CA 1
ATOM 676 C C . LYS A 1 89 ? 18.852 -0.775 -21.478 1.00 96.81 89 LYS A C 1
ATOM 678 O O . LYS A 1 89 ? 19.491 -1.218 -22.425 1.00 96.81 89 LYS A O 1
ATOM 683 N N . HIS A 1 90 ? 18.929 -1.300 -20.256 1.00 96.06 90 HIS A N 1
ATOM 684 C CA . HIS A 1 90 ? 19.727 -2.491 -19.964 1.00 96.06 90 HIS A CA 1
ATOM 685 C C . HIS A 1 90 ? 19.146 -3.749 -20.613 1.00 96.06 90 HIS A C 1
ATOM 687 O O . HIS A 1 90 ? 19.910 -4.569 -21.117 1.00 96.06 90 HIS A O 1
ATOM 693 N N . GLU A 1 91 ? 17.818 -3.866 -20.662 1.00 95.50 91 GLU A N 1
ATOM 694 C CA . GLU A 1 91 ? 17.112 -4.943 -21.358 1.00 95.50 91 GLU A CA 1
ATOM 695 C C . GLU A 1 91 ? 17.392 -4.916 -22.868 1.00 95.50 91 GLU A C 1
ATOM 697 O O . GLU A 1 91 ? 17.697 -5.952 -23.451 1.00 95.50 91 GLU A O 1
ATOM 702 N N . ALA A 1 92 ? 17.415 -3.729 -23.485 1.00 95.88 92 ALA A N 1
ATOM 703 C CA . ALA A 1 92 ? 17.739 -3.564 -24.905 1.00 95.88 92 ALA A CA 1
ATOM 704 C C . ALA A 1 92 ? 19.181 -3.965 -25.276 1.00 95.88 92 ALA A C 1
ATOM 706 O O . ALA A 1 92 ? 19.456 -4.246 -26.440 1.00 95.88 92 ALA A O 1
ATOM 707 N N . VAL A 1 93 ? 20.100 -3.987 -24.304 1.00 96.44 93 VAL A N 1
ATOM 708 C CA . VAL A 1 93 ? 21.501 -4.422 -24.479 1.00 96.44 93 VAL A CA 1
ATOM 709 C C . VAL A 1 93 ? 21.711 -5.837 -23.903 1.00 96.44 93 VAL A C 1
ATOM 711 O O . VAL A 1 93 ? 22.838 -6.251 -23.656 1.00 96.44 93 VAL A O 1
ATOM 714 N N . GLU A 1 94 ? 20.626 -6.578 -23.646 1.00 95.19 94 GLU A N 1
ATOM 715 C CA . GLU A 1 94 ? 20.616 -7.945 -23.094 1.00 95.19 94 GLU A CA 1
ATOM 716 C C . GLU A 1 94 ? 21.336 -8.101 -21.738 1.00 95.19 94 GLU A C 1
ATOM 718 O O . GLU A 1 94 ? 21.635 -9.208 -21.280 1.00 95.19 94 GLU A O 1
ATOM 723 N N . ASN A 1 95 ? 21.560 -6.996 -21.020 1.00 95.62 95 ASN A N 1
ATOM 724 C CA . ASN A 1 95 ? 22.130 -7.021 -19.679 1.00 95.62 95 ASN A CA 1
ATOM 725 C C . ASN A 1 95 ? 21.034 -7.312 -18.647 1.00 95.62 95 ASN A C 1
ATOM 727 O O . ASN A 1 95 ? 20.544 -6.428 -17.941 1.00 95.6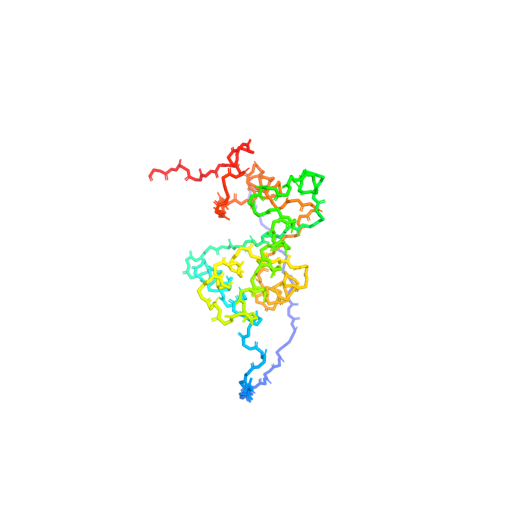2 95 ASN A O 1
ATOM 731 N N . SER A 1 96 ? 20.668 -8.589 -18.566 1.00 94.00 96 SER A N 1
ATOM 732 C CA . SER A 1 96 ? 19.575 -9.075 -17.718 1.00 94.00 96 SER A CA 1
ATOM 733 C C . SER A 1 96 ? 19.781 -8.770 -16.231 1.00 94.00 96 SER A C 1
ATOM 735 O O . SER A 1 96 ? 18.816 -8.483 -15.527 1.00 94.00 96 SER A O 1
ATOM 737 N N . PHE A 1 97 ? 21.026 -8.794 -15.743 1.00 95.81 97 PHE A N 1
ATOM 738 C CA . PHE A 1 97 ? 21.331 -8.523 -14.336 1.00 95.81 97 PHE A CA 1
ATOM 739 C C . PHE A 1 97 ? 21.049 -7.059 -13.970 1.00 95.81 97 PHE A C 1
ATOM 741 O O . PHE A 1 97 ? 20.266 -6.789 -13.060 1.00 95.81 97 PHE A O 1
ATOM 748 N N . ALA A 1 98 ? 21.623 -6.114 -14.723 1.00 94.94 98 ALA A N 1
ATOM 749 C CA . ALA A 1 98 ? 21.415 -4.687 -14.480 1.00 94.94 98 ALA A CA 1
ATOM 750 C C . ALA A 1 98 ? 19.953 -4.273 -14.716 1.00 94.94 98 ALA A C 1
ATOM 752 O O . ALA A 1 98 ? 19.393 -3.494 -13.945 1.00 94.94 98 ALA A O 1
ATOM 753 N N . ALA A 1 99 ? 19.305 -4.844 -15.738 1.00 95.25 99 ALA A N 1
ATOM 754 C CA . ALA A 1 99 ? 17.884 -4.625 -15.985 1.00 95.25 99 ALA A CA 1
ATOM 755 C C . ALA A 1 99 ? 17.039 -5.062 -14.780 1.00 95.25 99 ALA A C 1
ATOM 757 O O . ALA A 1 99 ? 16.183 -4.307 -14.319 1.00 95.25 99 ALA A O 1
ATOM 758 N N . HIS A 1 100 ? 17.315 -6.246 -14.222 1.00 94.75 100 HIS A N 1
ATOM 759 C CA . HIS A 1 100 ? 16.584 -6.771 -13.074 1.00 94.75 100 HIS A CA 1
ATOM 760 C C . HIS A 1 100 ? 16.713 -5.880 -11.831 1.00 94.75 100 HIS A C 1
ATOM 762 O O . HIS A 1 100 ? 15.702 -5.584 -11.192 1.00 94.75 100 HIS A O 1
ATOM 768 N N . GLU A 1 101 ? 17.917 -5.393 -11.513 1.00 95.12 101 GLU A N 1
ATOM 769 C CA . GLU A 1 101 ? 18.118 -4.466 -10.388 1.00 95.12 101 GLU A CA 1
ATOM 770 C C . GLU A 1 101 ? 17.324 -3.162 -10.545 1.00 95.12 101 GLU A C 1
ATOM 772 O O . GLU A 1 101 ? 16.773 -2.639 -9.571 1.00 95.12 101 GLU A O 1
ATOM 777 N N . CYS A 1 102 ? 17.252 -2.626 -11.764 1.00 93.81 102 CYS A N 1
ATOM 778 C CA . CYS A 1 102 ? 16.469 -1.432 -12.057 1.00 93.81 102 CYS A CA 1
ATOM 779 C C . CYS A 1 102 ? 14.959 -1.712 -11.983 1.00 93.81 102 CYS A C 1
ATOM 781 O O . CYS A 1 102 ? 14.226 -0.932 -11.372 1.00 93.81 102 CYS A O 1
ATOM 783 N N . PHE A 1 103 ? 14.487 -2.850 -12.507 1.00 94.31 103 PHE A N 1
ATOM 784 C CA . PHE A 1 103 ? 13.076 -3.243 -12.429 1.00 94.31 103 PHE A CA 1
ATOM 785 C C . PHE A 1 103 ? 12.582 -3.385 -10.986 1.00 94.31 103 PHE A C 1
ATOM 787 O O . PHE A 1 103 ? 11.479 -2.938 -10.678 1.00 94.31 103 PHE A O 1
ATOM 794 N N . GLN A 1 104 ? 13.400 -3.927 -10.079 1.00 92.19 104 GLN A N 1
ATOM 795 C CA . GLN A 1 104 ? 13.051 -4.031 -8.656 1.00 92.19 104 GLN A CA 1
ATOM 796 C C . GLN A 1 104 ? 12.822 -2.663 -7.985 1.00 92.19 104 GLN A C 1
ATOM 798 O O . GLN A 1 104 ? 12.067 -2.568 -7.018 1.00 92.19 104 GLN A O 1
ATOM 803 N N . LYS A 1 105 ? 13.445 -1.594 -8.497 1.00 90.44 105 LYS A N 1
ATOM 804 C CA . LYS A 1 105 ? 13.350 -0.220 -7.966 1.00 90.44 105 LYS A CA 1
ATOM 805 C C . LYS A 1 105 ? 12.304 0.639 -8.682 1.00 90.44 105 LYS A C 1
ATOM 807 O O . LYS A 1 105 ? 12.014 1.751 -8.239 1.00 90.44 105 LYS A O 1
ATOM 812 N N . ALA A 1 106 ? 11.731 0.127 -9.765 1.00 91.75 106 ALA A N 1
ATOM 813 C CA . ALA A 1 106 ? 10.746 0.809 -10.588 1.00 91.75 106 ALA A CA 1
ATOM 814 C C . ALA A 1 106 ? 9.252 0.518 -10.295 1.00 91.75 106 ALA A C 1
ATOM 816 O O . ALA A 1 106 ? 8.435 1.110 -11.003 1.00 91.75 106 ALA A O 1
ATOM 817 N N . PRO A 1 107 ? 8.822 -0.334 -9.330 1.00 88.38 107 PRO A N 1
ATOM 818 C CA . PRO A 1 107 ? 7.406 -0.670 -9.221 1.00 88.38 107 PRO A CA 1
ATOM 819 C C . PRO A 1 107 ? 6.584 0.544 -8.780 1.00 88.38 107 PRO A C 1
ATOM 821 O O . PRO A 1 107 ? 6.828 1.129 -7.719 1.00 88.38 107 PRO A O 1
ATOM 824 N N . ASP A 1 108 ? 5.595 0.889 -9.602 1.00 86.88 108 ASP A N 1
ATOM 825 C CA . ASP A 1 108 ? 4.578 1.898 -9.324 1.00 86.88 108 ASP A CA 1
ATOM 826 C C . ASP A 1 108 ? 3.243 1.203 -9.045 1.00 86.88 108 ASP A C 1
ATOM 828 O O . ASP A 1 108 ? 2.696 0.504 -9.900 1.00 86.88 108 ASP A O 1
ATOM 832 N N . ILE A 1 109 ? 2.744 1.345 -7.817 1.00 87.06 109 ILE A N 1
ATOM 833 C CA . ILE A 1 109 ? 1.481 0.733 -7.400 1.00 87.06 109 ILE A CA 1
ATOM 834 C C . ILE A 1 109 ? 0.365 1.697 -7.789 1.00 87.06 109 ILE A C 1
ATOM 836 O O . ILE A 1 109 ? 0.111 2.685 -7.099 1.00 87.06 109 ILE A O 1
ATOM 840 N N . SER A 1 110 ? -0.283 1.416 -8.916 1.00 88.06 110 SER A N 1
ATOM 841 C CA . SER A 1 110 ? -1.391 2.225 -9.409 1.00 88.06 110 SER A CA 1
ATOM 842 C C . SER A 1 110 ? -2.685 1.971 -8.616 1.00 88.06 110 SER A C 1
ATOM 844 O O . SER A 1 110 ? -2.864 0.904 -8.016 1.00 88.06 110 SER A O 1
ATOM 846 N N . PRO A 1 111 ? -3.656 2.903 -8.669 1.00 90.00 111 PRO A N 1
ATOM 847 C CA . PRO A 1 111 ? -4.975 2.690 -8.073 1.00 90.00 111 PRO A CA 1
ATOM 848 C C . PRO A 1 111 ? -5.711 1.453 -8.608 1.00 90.00 111 PRO A C 1
ATOM 850 O O . PRO A 1 111 ? -6.500 0.860 -7.879 1.00 90.00 111 PRO A O 1
ATOM 853 N N . SER A 1 112 ? -5.454 1.037 -9.855 1.00 90.69 112 SER A N 1
ATOM 854 C CA . SER A 1 112 ? -6.066 -0.170 -10.428 1.00 90.69 112 SER A CA 1
ATOM 855 C C . SER A 1 112 ? -5.582 -1.446 -9.735 1.00 90.69 112 SER A C 1
ATOM 857 O O . SER A 1 112 ? -6.403 -2.304 -9.433 1.00 90.69 112 SER A O 1
ATOM 859 N N . ILE A 1 113 ? -4.289 -1.534 -9.400 1.00 90.81 113 ILE A N 1
ATOM 860 C CA . ILE A 1 113 ? -3.714 -2.667 -8.654 1.00 90.81 113 ILE A CA 1
ATOM 861 C C . ILE A 1 113 ? -4.354 -2.756 -7.262 1.00 90.81 113 ILE A C 1
ATOM 863 O O . ILE A 1 113 ? -4.792 -3.819 -6.830 1.00 90.81 113 ILE A O 1
ATOM 867 N N . ALA A 1 114 ? -4.477 -1.622 -6.564 1.00 92.56 114 ALA A N 1
ATOM 868 C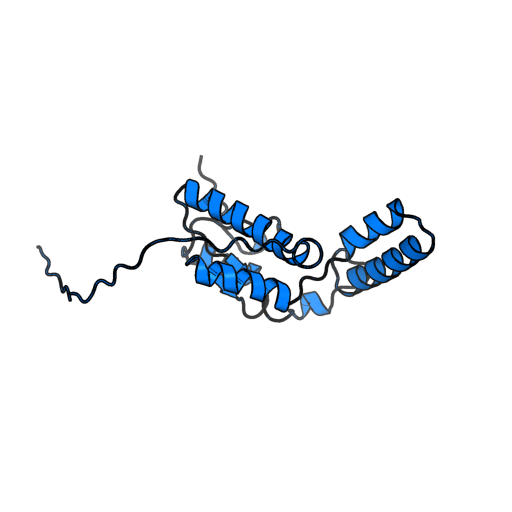 CA . ALA A 1 114 ? -5.157 -1.586 -5.268 1.00 92.56 114 ALA A CA 1
ATOM 869 C C . ALA A 1 114 ? -6.635 -2.003 -5.382 1.00 92.56 114 ALA A C 1
ATOM 871 O O . ALA A 1 114 ? -7.143 -2.741 -4.539 1.00 92.56 114 ALA A O 1
ATOM 872 N N . TRP A 1 115 ? -7.323 -1.557 -6.437 1.00 93.62 115 TRP A N 1
ATOM 873 C CA . TRP A 1 115 ? -8.726 -1.884 -6.673 1.00 93.62 115 TRP A CA 1
ATOM 874 C C . TRP A 1 115 ? -8.956 -3.380 -6.899 1.00 93.62 115 TRP A C 1
ATOM 876 O O . TRP A 1 115 ? -9.914 -3.921 -6.350 1.00 93.62 115 TRP A O 1
ATOM 886 N N . GLU A 1 116 ? -8.082 -4.056 -7.646 1.00 93.50 116 GLU A N 1
ATOM 887 C CA . GLU A 1 116 ? -8.155 -5.507 -7.862 1.00 93.50 116 GLU A CA 1
ATOM 888 C C . GLU A 1 116 ? -8.085 -6.277 -6.539 1.00 93.50 116 GLU A C 1
ATOM 890 O O . GLU A 1 116 ? -8.930 -7.138 -6.281 1.00 93.50 116 GLU A O 1
ATOM 895 N N . LEU A 1 117 ? -7.149 -5.913 -5.654 1.00 94.69 117 LEU A N 1
ATOM 896 C CA . LEU A 1 117 ? -7.080 -6.498 -4.316 1.00 94.69 117 LEU A CA 1
ATOM 897 C C . LEU A 1 117 ? -8.357 -6.204 -3.514 1.00 94.69 117 LEU A C 1
ATOM 899 O O . LEU A 1 117 ? -8.919 -7.120 -2.923 1.00 94.69 117 LEU A O 1
ATOM 903 N N . ILE A 1 118 ? -8.870 -4.968 -3.540 1.00 95.44 118 ILE A N 1
ATOM 904 C CA . ILE A 1 118 ? -10.120 -4.601 -2.849 1.00 95.44 118 ILE A CA 1
ATOM 905 C C . ILE A 1 118 ? -11.305 -5.460 -3.315 1.00 95.44 118 ILE A C 1
ATOM 907 O O . ILE A 1 118 ? -12.136 -5.839 -2.490 1.00 95.44 118 ILE A O 1
ATOM 911 N N . GLN A 1 119 ? -11.403 -5.801 -4.605 1.00 95.69 119 GLN A N 1
ATOM 912 C CA . GLN A 1 119 ? -12.463 -6.699 -5.084 1.00 95.69 119 GLN A CA 1
ATOM 913 C C . GLN A 1 119 ? -12.368 -8.086 -4.439 1.00 95.69 119 GLN A C 1
ATOM 915 O O . GLN A 1 119 ? -13.388 -8.651 -4.038 1.00 95.69 119 GLN A O 1
ATOM 920 N N . VAL A 1 120 ? -11.153 -8.618 -4.292 1.00 95.38 120 VAL A N 1
ATOM 921 C CA . VAL A 1 120 ? -10.923 -9.901 -3.617 1.00 95.38 120 VAL A CA 1
ATOM 922 C C . VAL A 1 120 ? -11.261 -9.804 -2.131 1.00 95.38 120 VAL A C 1
ATOM 924 O O . VAL A 1 120 ? -11.979 -10.660 -1.625 1.00 95.38 120 VAL A O 1
ATOM 927 N N . LEU A 1 121 ? -10.848 -8.730 -1.450 1.00 95.50 121 LEU A N 1
ATOM 928 C CA . LEU A 1 121 ? -11.185 -8.505 -0.038 1.00 95.50 121 LEU A CA 1
ATOM 929 C C . LEU A 1 121 ? -12.698 -8.460 0.190 1.00 95.50 121 LEU A C 1
ATOM 931 O O . LEU A 1 121 ? -13.195 -9.102 1.112 1.00 95.50 121 LEU A O 1
ATOM 935 N N . LYS A 1 122 ? -13.447 -7.776 -0.684 1.00 95.69 122 LYS A N 1
ATOM 936 C CA . LYS A 1 122 ? -14.916 -7.749 -0.633 1.00 95.69 122 LYS A CA 1
ATOM 937 C C . LYS A 1 122 ? -15.527 -9.136 -0.786 1.00 95.69 122 LYS A C 1
ATOM 939 O O . LYS A 1 122 ? -16.427 -9.487 -0.032 1.00 95.69 122 LYS A O 1
ATOM 944 N N . LYS A 1 123 ? -15.045 -9.917 -1.757 1.00 95.56 123 LYS A N 1
ATOM 945 C CA . LYS A 1 123 ? -15.525 -11.284 -2.001 1.00 95.56 123 LYS A CA 1
ATOM 946 C C . LYS A 1 123 ? -15.274 -12.194 -0.797 1.00 95.56 123 LYS A C 1
ATOM 948 O O . LYS A 1 123 ? -16.120 -13.013 -0.460 1.00 95.56 123 LYS A O 1
ATOM 953 N N . GLU A 1 124 ? -14.128 -12.020 -0.152 1.00 93.69 124 GLU A N 1
ATOM 954 C CA . GLU A 1 124 ? -13.690 -12.797 1.007 1.00 93.69 124 GLU A CA 1
ATOM 955 C C . GLU A 1 124 ? -14.211 -12.241 2.342 1.00 93.69 124 GLU A C 1
ATOM 957 O O . GLU A 1 124 ? -13.861 -12.777 3.393 1.00 93.69 124 GLU A O 1
ATOM 962 N N . ASN A 1 125 ? -15.025 -11.178 2.323 1.00 95.19 125 ASN A N 1
ATOM 963 C CA . ASN A 1 125 ? -15.536 -10.485 3.507 1.00 95.19 125 ASN A CA 1
ATOM 964 C C . ASN A 1 125 ? -14.413 -10.062 4.481 1.00 95.19 125 ASN A C 1
ATOM 966 O O . ASN A 1 125 ? -14.419 -10.410 5.663 1.00 95.19 125 ASN A O 1
ATOM 970 N N . ILE A 1 126 ? -13.397 -9.377 3.949 1.00 95.38 126 ILE A N 1
ATOM 971 C CA . ILE A 1 126 ? -12.286 -8.779 4.699 1.00 95.38 126 ILE A CA 1
ATOM 972 C C . ILE A 1 126 ? -12.481 -7.268 4.749 1.00 95.38 126 ILE A C 1
ATOM 974 O O . ILE A 1 126 ? -12.657 -6.624 3.711 1.00 95.38 126 ILE A O 1
ATOM 978 N N . ASP A 1 127 ? -12.383 -6.705 5.950 1.00 96.00 127 ASP A N 1
ATOM 979 C CA . ASP A 1 127 ? -12.492 -5.269 6.160 1.00 96.00 127 ASP A CA 1
ATOM 980 C C . ASP A 1 127 ? -11.297 -4.518 5.565 1.00 96.00 127 ASP A C 1
ATOM 982 O O . ASP A 1 127 ? -10.142 -4.955 5.606 1.00 96.00 127 ASP A O 1
ATOM 986 N N . TYR A 1 128 ? -11.572 -3.341 5.013 1.00 96.62 128 TYR A N 1
ATOM 987 C CA . TYR A 1 128 ? -10.547 -2.464 4.470 1.00 96.62 128 TYR A CA 1
ATOM 988 C C . TYR A 1 128 ? -10.926 -0.992 4.630 1.00 96.62 128 TYR A C 1
ATOM 990 O O . TYR A 1 128 ? -12.103 -0.638 4.699 1.00 96.62 128 TYR A O 1
ATOM 998 N N . VAL A 1 129 ? -9.917 -0.122 4.639 1.00 95.75 129 VAL A N 1
ATOM 999 C CA . VAL A 1 129 ? -10.072 1.333 4.674 1.00 95.75 129 VAL A CA 1
ATOM 1000 C C . VAL A 1 129 ? -9.210 1.977 3.594 1.00 95.75 129 VAL A C 1
ATOM 1002 O O . VAL A 1 129 ? -8.051 1.613 3.400 1.00 95.75 129 VAL A O 1
ATOM 1005 N N . VAL A 1 130 ? -9.776 2.945 2.877 1.00 95.69 130 VAL A N 1
ATOM 1006 C CA . VAL A 1 130 ? -9.031 3.802 1.949 1.00 95.69 130 VAL A CA 1
ATOM 1007 C C . VAL A 1 130 ? -8.910 5.168 2.605 1.00 95.69 130 VAL A C 1
ATOM 1009 O O . VAL A 1 130 ? -9.915 5.849 2.808 1.00 95.69 130 VAL A O 1
ATOM 1012 N N . ALA A 1 131 ? -7.690 5.557 2.960 1.00 94.88 131 ALA A N 1
ATOM 1013 C CA . ALA A 1 131 ? -7.443 6.846 3.585 1.00 94.88 131 ALA A CA 1
ATOM 1014 C C . ALA A 1 131 ? -7.703 7.988 2.586 1.00 94.88 131 ALA A C 1
ATOM 1016 O O . ALA A 1 131 ? -7.483 7.812 1.389 1.00 94.88 131 ALA A O 1
ATOM 1017 N N . PRO A 1 132 ? -8.080 9.197 3.034 1.00 92.31 132 PRO A N 1
ATOM 1018 C CA . PRO A 1 132 ? -8.205 10.347 2.136 1.00 92.31 132 PRO A CA 1
ATOM 1019 C C . PRO A 1 132 ? -6.886 10.695 1.428 1.00 92.31 132 PRO A C 1
ATOM 1021 O O . PRO A 1 132 ? -6.884 11.080 0.258 1.00 92.31 132 PRO A O 1
ATOM 1024 N N . TYR A 1 133 ? -5.763 10.532 2.140 1.00 91.00 133 TYR A N 1
ATOM 1025 C CA . TYR A 1 133 ? -4.416 10.769 1.621 1.00 91.00 133 TYR A CA 1
ATOM 1026 C C . TYR A 1 133 ? -3.468 9.619 1.971 1.00 91.00 133 TYR A C 1
ATOM 1028 O O . TYR A 1 133 ? -3.295 8.706 1.173 1.00 91.00 133 TYR A O 1
ATOM 1036 N N . GLU A 1 134 ? -2.860 9.636 3.161 1.00 90.31 134 GLU A N 1
ATOM 1037 C CA . GLU A 1 134 ? -1.916 8.596 3.579 1.00 90.31 134 GLU A CA 1
ATOM 1038 C C . GLU A 1 134 ? -2.527 7.643 4.596 1.00 90.31 134 GLU A C 1
ATOM 1040 O O . GLU A 1 134 ? -3.045 8.067 5.631 1.00 90.31 134 GLU A O 1
ATOM 1045 N N . VAL A 1 135 ? -2.367 6.349 4.329 1.00 91.69 135 VAL A N 1
ATOM 1046 C CA . VAL A 1 135 ? -2.831 5.260 5.185 1.00 91.69 135 VAL A CA 1
ATOM 1047 C C . VAL A 1 135 ? -2.203 5.315 6.571 1.00 91.69 135 VAL A C 1
ATOM 1049 O O . VAL A 1 135 ? -2.854 4.986 7.552 1.00 91.69 135 VAL A O 1
ATOM 1052 N N . TYR A 1 136 ? -0.968 5.806 6.687 1.00 90.06 136 TYR A N 1
ATOM 1053 C CA . TYR A 1 136 ? -0.286 5.902 7.974 1.00 90.06 136 TYR A CA 1
ATOM 1054 C C . TYR A 1 136 ? -1.028 6.796 8.974 1.00 90.06 136 TYR A C 1
ATOM 1056 O O . TYR A 1 136 ? -1.123 6.451 10.149 1.00 90.06 136 TYR A O 1
ATOM 1064 N N . ALA A 1 137 ? -1.597 7.914 8.514 1.00 88.88 137 ALA A N 1
ATOM 1065 C CA . ALA A 1 137 ? -2.385 8.792 9.375 1.00 88.88 137 ALA A CA 1
ATOM 1066 C C . ALA A 1 137 ? -3.692 8.116 9.820 1.00 88.88 137 ALA A C 1
ATOM 1068 O O . ALA A 1 137 ? -4.085 8.242 10.977 1.00 88.88 137 ALA A O 1
ATOM 1069 N N . GLU A 1 138 ? -4.323 7.357 8.922 1.00 92.38 138 GLU A N 1
ATOM 1070 C CA . GLU A 1 138 ? -5.538 6.593 9.217 1.00 92.38 138 GLU A CA 1
ATOM 1071 C C . GLU A 1 138 ? -5.262 5.474 10.231 1.00 92.38 138 GLU A C 1
ATOM 1073 O O . GLU A 1 138 ? -5.940 5.359 11.247 1.00 92.38 138 GLU A O 1
A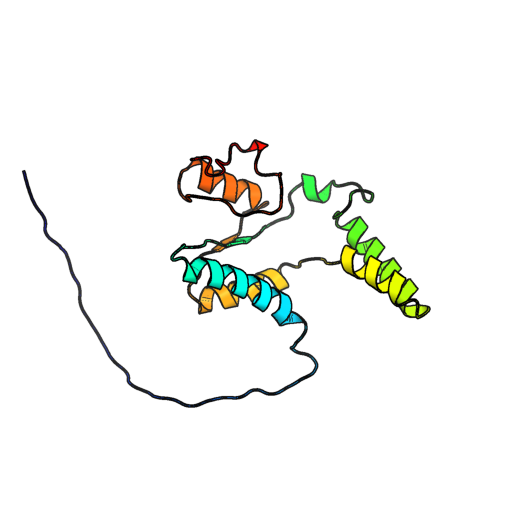TOM 1078 N N . MET A 1 139 ? -4.202 4.691 10.025 1.00 92.00 139 MET A N 1
ATOM 1079 C CA . MET A 1 139 ? -3.790 3.634 10.954 1.00 92.00 139 MET A CA 1
ATOM 1080 C C . MET A 1 139 ? -3.435 4.194 12.332 1.00 92.00 139 MET A C 1
ATOM 1082 O O . MET A 1 139 ? -3.784 3.598 13.351 1.00 92.00 139 MET A O 1
ATOM 1086 N N . ALA A 1 140 ? -2.764 5.348 12.372 1.00 90.62 140 ALA A N 1
ATOM 1087 C CA . ALA A 1 140 ? -2.485 6.041 13.618 1.00 90.62 140 ALA A CA 1
ATOM 1088 C C . ALA A 1 140 ? -3.762 6.479 14.328 1.00 90.62 140 ALA A C 1
ATOM 1090 O O . ALA A 1 140 ? -3.904 6.246 15.526 1.00 90.62 140 ALA A O 1
ATOM 1091 N N . PHE A 1 141 ? -4.714 7.054 13.594 1.00 91.50 141 PHE A N 1
ATOM 1092 C CA . PHE A 1 141 ? -6.014 7.411 14.142 1.00 91.50 141 PHE A CA 1
ATOM 1093 C C . PHE A 1 141 ? -6.724 6.190 14.745 1.00 91.50 141 PHE A C 1
ATOM 1095 O O . PHE A 1 141 ? -7.175 6.261 15.888 1.00 91.50 141 PHE A O 1
ATOM 1102 N N . LEU A 1 142 ? -6.764 5.057 14.038 1.00 92.12 142 LEU A N 1
ATOM 1103 C CA . LEU A 1 142 ? -7.368 3.822 14.547 1.00 92.12 142 LEU A CA 1
ATOM 1104 C C . LEU A 1 142 ? -6.679 3.327 15.829 1.00 92.12 142 LEU A C 1
ATOM 1106 O O . LEU A 1 142 ? -7.358 2.969 16.791 1.00 92.12 142 LEU A O 1
ATOM 1110 N N . SER A 1 143 ? -5.343 3.349 15.869 1.00 90.88 143 SER A N 1
ATOM 1111 C CA . SER A 1 143 ? -4.558 2.907 17.030 1.00 90.88 143 SER A CA 1
ATOM 1112 C C . SER A 1 143 ? -4.758 3.818 18.248 1.00 90.88 143 SER A C 1
ATOM 1114 O O . SER A 1 143 ? -5.072 3.336 19.335 1.00 90.88 143 SER A O 1
ATOM 1116 N N . ILE A 1 144 ? -4.657 5.142 18.076 1.00 90.31 144 ILE A N 1
ATOM 1117 C CA . ILE A 1 144 ? -4.808 6.126 19.164 1.00 90.31 144 ILE A CA 1
ATOM 1118 C C . ILE A 1 144 ? -6.220 6.076 19.765 1.00 90.31 144 ILE A C 1
ATOM 1120 O O . ILE A 1 144 ? -6.384 6.190 20.979 1.00 90.31 144 ILE A O 1
ATOM 1124 N N . ASN A 1 145 ? -7.243 5.874 18.930 1.00 92.00 145 ASN A N 1
ATOM 1125 C CA . ASN A 1 145 ? -8.635 5.767 19.375 1.00 92.00 145 ASN A CA 1
ATOM 1126 C C . ASN A 1 145 ? -9.013 4.363 19.873 1.00 92.00 145 ASN A C 1
ATOM 1128 O O . ASN A 1 145 ? -10.181 4.137 20.184 1.00 92.00 145 ASN A O 1
ATOM 1132 N N . LYS A 1 146 ? -8.051 3.431 19.976 1.00 90.50 146 LYS A N 1
ATOM 1133 C CA . LYS A 1 146 ? -8.265 2.047 20.437 1.00 90.50 146 LYS A CA 1
ATOM 1134 C C . LYS A 1 146 ? -9.326 1.295 19.625 1.00 90.50 146 LYS A C 1
ATOM 1136 O O . LYS A 1 146 ? -10.092 0.505 20.166 1.00 90.50 146 LYS A O 1
ATOM 1141 N N . LEU A 1 147 ? -9.381 1.577 18.324 1.00 92.19 147 LEU A N 1
ATOM 1142 C CA . LEU A 1 147 ? -10.244 0.880 17.368 1.00 92.19 147 LEU A CA 1
ATOM 1143 C C . LEU A 1 147 ? -9.570 -0.377 16.801 1.00 92.19 147 LEU A C 1
ATOM 1145 O O . LEU A 1 147 ? -10.243 -1.221 16.219 1.00 92.19 147 LEU A O 1
ATOM 1149 N N . VAL A 1 148 ? -8.250 -0.493 16.970 1.00 92.25 148 VAL A N 1
ATOM 1150 C CA . VAL A 1 148 ? -7.447 -1.677 16.646 1.00 92.25 148 VAL A CA 1
ATOM 1151 C C . VAL A 1 148 ? -6.456 -1.941 17.774 1.00 92.25 148 VAL A C 1
ATOM 1153 O O . VAL A 1 148 ? -5.942 -0.993 18.372 1.00 92.25 148 VAL A O 1
ATOM 1156 N N . ASP A 1 149 ? -6.157 -3.214 18.028 1.00 90.06 149 ASP A N 1
ATOM 1157 C CA . ASP A 1 149 ? -5.187 -3.621 19.054 1.00 90.06 149 ASP A CA 1
ATOM 1158 C C . ASP A 1 149 ? -3.741 -3.395 18.590 1.00 90.06 149 ASP A C 1
ATOM 1160 O O . ASP A 1 149 ? -2.875 -2.973 19.351 1.00 90.06 149 ASP A O 1
ATOM 1164 N N . ALA A 1 150 ? -3.467 -3.629 17.303 1.00 89.38 150 ALA A N 1
ATOM 1165 C CA . ALA A 1 150 ? -2.125 -3.508 16.749 1.00 89.38 150 ALA A CA 1
ATOM 1166 C C . ALA A 1 150 ? -2.125 -3.007 15.305 1.00 89.38 150 ALA A C 1
ATOM 1168 O O . ALA A 1 150 ? -3.057 -3.228 14.531 1.00 89.38 150 ALA A O 1
ATOM 1169 N N . VAL A 1 151 ? -1.013 -2.374 14.925 1.00 90.06 151 VAL A N 1
ATOM 1170 C CA . VAL A 1 151 ? -0.744 -1.952 13.551 1.00 90.06 151 VAL A CA 1
ATOM 1171 C C . VAL A 1 151 ? 0.451 -2.717 12.984 1.00 90.06 151 VAL A C 1
ATOM 1173 O O . VAL A 1 151 ? 1.556 -2.662 13.524 1.00 90.06 151 VAL A O 1
ATOM 1176 N N . ILE A 1 152 ? 0.239 -3.386 11.848 1.00 89.69 152 ILE A N 1
ATOM 1177 C CA . ILE A 1 152 ? 1.283 -4.092 11.098 1.00 89.69 152 ILE A CA 1
ATOM 1178 C C . ILE A 1 152 ? 1.738 -3.208 9.934 1.00 89.69 152 ILE A C 1
ATOM 1180 O O . ILE A 1 152 ? 0.972 -2.922 9.019 1.00 89.69 152 ILE A O 1
ATOM 1184 N N . THR A 1 153 ? 2.999 -2.786 9.959 1.00 88.06 153 THR A N 1
ATOM 1185 C CA . THR A 1 153 ? 3.638 -2.036 8.871 1.00 88.06 153 THR A CA 1
ATOM 1186 C C . THR A 1 153 ? 5.142 -2.302 8.853 1.00 88.06 153 THR A C 1
ATOM 1188 O O . THR A 1 153 ? 5.749 -2.550 9.897 1.00 88.06 153 THR A O 1
ATOM 1191 N N . GLU A 1 154 ? 5.750 -2.236 7.671 1.00 80.44 154 GLU A N 1
ATOM 1192 C CA . GLU A 1 154 ? 7.209 -2.235 7.503 1.00 80.44 154 GLU A CA 1
ATOM 1193 C C . GLU A 1 154 ? 7.808 -0.835 7.747 1.00 80.44 154 GLU A C 1
ATOM 1195 O O . GLU A 1 154 ? 8.972 -0.698 8.115 1.00 80.44 154 GLU A O 1
ATOM 1200 N N . GLY A 1 155 ? 7.003 0.220 7.582 1.00 69.81 155 GLY A N 1
ATOM 1201 C CA . GLY A 1 155 ? 7.440 1.603 7.741 1.00 69.81 155 GLY A CA 1
ATOM 1202 C C . GLY A 1 155 ? 7.603 2.013 9.205 1.00 69.81 155 GLY A C 1
ATOM 1203 O O . GLY A 1 155 ? 6.728 1.784 10.039 1.00 69.81 155 GLY A O 1
ATOM 1204 N N . SER A 1 156 ? 8.693 2.716 9.516 1.00 69.38 156 SER A N 1
ATOM 1205 C CA . SER A 1 156 ? 8.890 3.376 10.817 1.00 69.38 156 SER A CA 1
ATOM 1206 C C . SER A 1 156 ? 8.033 4.635 10.997 1.00 69.38 156 SER A C 1
ATOM 1208 O O . SER A 1 156 ? 8.023 5.223 12.077 1.00 69.38 156 SER A O 1
ATOM 1210 N N . ASP A 1 157 ? 7.314 5.048 9.950 1.00 68.38 157 ASP A N 1
ATOM 1211 C CA . ASP A 1 157 ? 6.570 6.309 9.872 1.00 68.38 157 ASP A CA 1
ATOM 1212 C C . ASP A 1 157 ? 5.454 6.433 10.917 1.00 68.38 157 ASP A C 1
ATOM 1214 O O . ASP A 1 157 ? 4.980 7.535 11.157 1.00 68.38 157 ASP A O 1
ATOM 1218 N N . LEU A 1 158 ? 5.060 5.335 11.572 1.00 67.12 158 LEU A N 1
ATOM 1219 C CA . LEU A 1 158 ? 4.039 5.328 12.623 1.00 67.12 158 LEU A CA 1
ATOM 1220 C C . LEU A 1 158 ? 4.559 5.643 14.033 1.00 67.12 158 LEU A C 1
ATOM 1222 O O . LEU A 1 158 ? 3.763 5.978 14.907 1.00 67.12 158 LEU A O 1
ATOM 1226 N N . ILE A 1 159 ? 5.875 5.588 14.266 1.00 66.31 159 ILE A N 1
ATOM 1227 C CA . ILE A 1 159 ? 6.472 5.874 15.585 1.00 66.31 159 ILE A CA 1
ATOM 1228 C C . ILE A 1 159 ? 6.159 7.309 16.060 1.00 66.31 159 ILE A C 1
ATOM 1230 O O . ILE A 1 159 ? 5.747 7.473 17.209 1.00 66.31 159 ILE A O 1
ATOM 1234 N N . PRO A 1 160 ? 6.276 8.356 15.217 1.00 65.88 160 PRO A N 1
ATOM 1235 C CA . PRO A 1 160 ? 5.980 9.728 15.632 1.00 65.88 160 PRO A CA 1
ATOM 1236 C C . PRO A 1 160 ? 4.501 9.986 15.940 1.00 65.88 160 PRO A C 1
ATOM 1238 O O . PRO A 1 160 ? 4.193 10.966 16.613 1.00 65.88 160 PRO A O 1
ATOM 1241 N N . PHE A 1 161 ? 3.587 9.139 15.456 1.00 61.38 161 PHE A N 1
ATOM 1242 C CA . PHE A 1 161 ? 2.151 9.310 15.681 1.00 61.38 161 PHE A CA 1
ATOM 1243 C C . PHE A 1 161 ? 1.680 8.746 17.028 1.00 61.38 161 PHE A C 1
ATOM 1245 O O . PHE A 1 161 ? 0.496 8.821 17.333 1.00 61.38 161 PHE A O 1
ATOM 1252 N N . GLY A 1 162 ? 2.578 8.194 17.850 1.00 58.94 162 GLY A N 1
ATOM 1253 C CA . GLY A 1 162 ? 2.189 7.598 19.127 1.00 58.94 162 GLY A CA 1
ATOM 1254 C C . GLY A 1 162 ? 1.415 6.291 18.963 1.00 58.94 162 GLY A C 1
ATOM 1255 O O . GLY A 1 162 ? 0.715 5.888 19.887 1.00 58.94 162 GLY A O 1
ATOM 1256 N N . CYS A 1 163 ? 1.544 5.621 17.808 1.00 59.38 163 CYS A N 1
ATOM 1257 C CA . CYS A 1 163 ? 1.020 4.273 17.635 1.00 59.38 163 CYS A CA 1
ATOM 1258 C C . CYS A 1 163 ? 1.649 3.368 18.690 1.00 59.38 163 CYS A C 1
ATOM 1260 O O . CYS A 1 163 ? 2.862 3.129 18.680 1.00 59.38 163 CYS A O 1
ATOM 1262 N N . HIS A 1 164 ? 0.818 2.858 19.592 1.00 57.81 164 HIS A N 1
ATOM 1263 C CA . HIS A 1 164 ? 1.241 1.843 20.533 1.00 57.81 164 HIS A CA 1
ATOM 1264 C C . HIS A 1 164 ? 1.555 0.582 19.723 1.00 57.81 164 HIS A C 1
ATOM 1266 O O . HIS A 1 164 ? 0.670 -0.064 19.168 1.00 57.81 164 HIS A O 1
ATOM 1272 N N . ARG A 1 165 ? 2.843 0.243 19.604 1.00 56.03 165 ARG A N 1
ATOM 1273 C CA . ARG A 1 165 ? 3.203 -1.162 19.417 1.00 56.03 165 ARG A CA 1
ATOM 1274 C C . ARG A 1 165 ? 2.850 -1.816 20.740 1.00 56.03 165 ARG A C 1
ATOM 1276 O O . ARG A 1 165 ? 3.303 -1.312 21.765 1.00 56.03 165 ARG A O 1
ATOM 1283 N N . GLU A 1 166 ? 2.037 -2.866 20.717 1.00 49.41 166 GLU A N 1
ATOM 1284 C CA . GLU A 1 166 ? 1.851 -3.752 21.867 1.00 49.41 166 GLU A CA 1
ATOM 1285 C C . GLU A 1 166 ? 3.236 -4.065 22.454 1.00 49.41 166 GLU A C 1
ATOM 1287 O O . GLU A 1 166 ? 4.042 -4.795 21.876 1.00 49.41 166 GLU A O 1
ATOM 1292 N N . SER A 1 167 ? 3.554 -3.397 23.557 1.00 37.69 167 SER A N 1
ATOM 1293 C CA . SER A 1 167 ? 4.716 -3.648 24.386 1.00 37.69 167 SER A CA 1
ATOM 1294 C C . SER A 1 167 ? 4.164 -4.117 25.720 1.00 37.69 167 SER A C 1
ATOM 1296 O O . SER A 1 167 ? 4.027 -3.325 26.648 1.00 37.69 167 SER A O 1
ATOM 1298 N N . ASN A 1 168 ? 3.788 -5.390 25.781 1.00 31.50 168 ASN A N 1
ATOM 1299 C CA . ASN A 1 168 ? 3.641 -6.136 27.023 1.00 31.50 168 ASN A CA 1
ATOM 1300 C C . ASN A 1 168 ? 4.206 -7.542 26.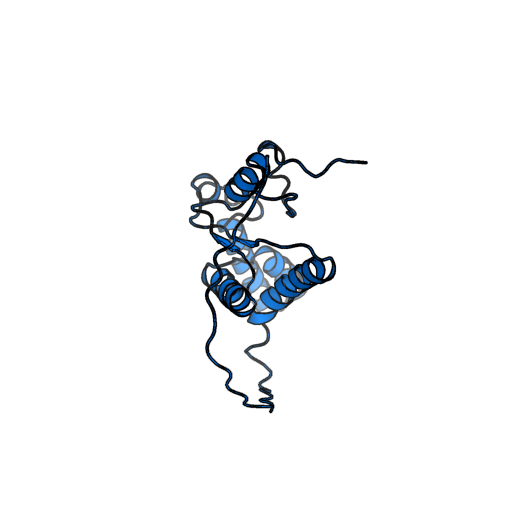775 1.00 31.50 168 ASN A C 1
ATOM 1302 O O . ASN A 1 168 ? 3.736 -8.231 25.874 1.00 31.50 168 ASN A O 1
ATOM 1306 N N . VAL A 1 169 ? 5.430 -7.768 27.272 1.00 39.12 169 VAL A N 1
ATOM 1307 C CA . VAL A 1 169 ? 5.801 -8.633 28.421 1.00 39.12 169 VAL A CA 1
ATOM 1308 C C . VAL A 1 169 ? 5.779 -10.111 28.058 1.00 39.12 169 VAL A C 1
ATOM 1310 O O . VAL A 1 169 ? 4.678 -10.675 27.909 1.00 39.12 169 VAL A O 1
#

Secondary structure (DSSP, 8-state):
---------------------------SSGGGTHHHHHHHHHHHHHHHHTT---EEEE--SPPHHHHT--TTSTT-HHHHHHHHHHHHHHHHTT-HHHHHHHHHH-----HHHHHHHHHHHHHTT-EEEE-SS-HHHHHHHHHHTTS-S----S-GGGGGGT-------

Organism: Dioscorea cayennensis subsp. rotundata (NCBI:txid55577)

Radius of gyration: 22.25 Å; chains: 1; bounding box: 58×46×64 Å